Protein AF-A0A9W6Z3A8-F1 (afdb_monomer_lite)

pLDDT: mean 95.99, std 4.91, range [72.44, 98.75]

Organism: Ambrosiozyma monospora (NCBI:txid43982)

Structure (mmCIF, N/CA/C/O backbone):
data_AF-A0A9W6Z3A8-F1
#
_entry.id   AF-A0A9W6Z3A8-F1
#
loop_
_atom_site.group_PDB
_atom_site.id
_atom_site.type_symbol
_atom_site.label_atom_id
_atom_site.label_alt_id
_atom_site.label_comp_id
_atom_site.label_asym_id
_atom_site.label_entity_id
_atom_site.label_seq_id
_atom_site.pdbx_PDB_ins_code
_atom_site.Cartn_x
_atom_site.Cartn_y
_atom_site.Cartn_z
_atom_site.occupancy
_atom_site.B_iso_or_equiv
_atom_site.auth_seq_id
_atom_site.auth_comp_id
_atom_site.auth_asym_id
_atom_site.auth_atom_id
_atom_site.pdbx_PDB_model_num
ATOM 1 N N . MET A 1 1 ? 0.679 -4.788 8.611 1.00 92.44 1 MET A N 1
ATOM 2 C CA . MET A 1 1 ? 0.586 -3.984 7.375 1.00 92.44 1 MET A CA 1
ATOM 3 C C . MET A 1 1 ? 0.910 -4.888 6.196 1.00 92.44 1 MET A C 1
ATOM 5 O O . MET A 1 1 ? 1.731 -5.784 6.369 1.00 92.44 1 MET A O 1
ATOM 9 N N . THR A 1 2 ? 0.247 -4.715 5.056 1.00 98.12 2 THR A N 1
ATOM 10 C CA . THR A 1 2 ? 0.517 -5.485 3.828 1.00 98.12 2 THR A CA 1
ATOM 11 C C . THR A 1 2 ? 1.709 -4.915 3.046 1.00 98.12 2 THR A C 1
ATOM 13 O O . THR A 1 2 ? 2.093 -3.771 3.291 1.00 98.12 2 THR A O 1
ATOM 16 N N . PRO A 1 3 ? 2.266 -5.653 2.067 1.00 97.62 3 PRO A N 1
ATOM 17 C CA . PRO A 1 3 ? 3.072 -5.050 1.004 1.00 97.62 3 PRO A CA 1
ATOM 18 C C . PRO A 1 3 ? 2.295 -3.959 0.245 1.00 97.62 3 PRO A C 1
ATOM 20 O O . PRO A 1 3 ? 1.064 -3.921 0.312 1.00 97.62 3 PRO A O 1
ATOM 23 N N . GLY A 1 4 ? 3.016 -3.094 -0.474 1.00 96.88 4 GLY A N 1
ATOM 24 C CA . GLY A 1 4 ? 2.455 -2.160 -1.460 1.00 96.88 4 GLY A CA 1
ATOM 25 C C . GLY A 1 4 ? 2.560 -2.696 -2.894 1.00 96.88 4 GLY A C 1
ATOM 26 O O . GLY A 1 4 ? 2.793 -3.890 -3.105 1.00 96.88 4 GLY A O 1
ATOM 27 N N . LEU A 1 5 ? 2.414 -1.804 -3.876 1.00 97.50 5 LEU A N 1
ATOM 28 C CA . LEU A 1 5 ? 2.674 -2.122 -5.284 1.00 97.50 5 LEU A CA 1
ATOM 29 C C . LEU A 1 5 ? 4.170 -2.327 -5.553 1.00 97.50 5 LEU A C 1
ATOM 31 O O . LEU A 1 5 ? 5.028 -1.786 -4.858 1.00 97.50 5 LEU A O 1
ATOM 35 N N . HIS A 1 6 ? 4.457 -3.098 -6.595 1.00 97.06 6 HIS A N 1
ATOM 36 C CA . HIS A 1 6 ? 5.781 -3.332 -7.160 1.00 97.06 6 HIS A CA 1
ATOM 37 C C . HIS A 1 6 ? 5.800 -2.902 -8.627 1.00 97.06 6 HIS A C 1
ATOM 39 O O . HIS A 1 6 ? 4.897 -3.266 -9.385 1.00 97.06 6 HIS A O 1
ATOM 45 N N . ASN A 1 7 ? 6.855 -2.199 -9.041 1.00 96.81 7 ASN A N 1
ATOM 46 C CA . ASN A 1 7 ? 7.106 -1.876 -10.443 1.00 96.81 7 ASN A CA 1
ATOM 47 C C . ASN A 1 7 ? 8.393 -2.565 -10.920 1.00 96.81 7 ASN A C 1
ATOM 49 O O . ASN A 1 7 ? 9.503 -2.107 -10.645 1.00 96.81 7 ASN A O 1
ATOM 53 N N . GLN A 1 8 ? 8.236 -3.658 -11.673 1.00 94.25 8 GLN A N 1
ATOM 54 C CA . GLN A 1 8 ? 9.369 -4.452 -12.157 1.00 94.25 8 GLN A CA 1
ATOM 55 C C . GLN A 1 8 ? 10.266 -3.663 -13.118 1.00 94.25 8 GLN A C 1
ATOM 57 O O . GLN A 1 8 ? 11.480 -3.768 -13.032 1.00 94.25 8 GLN A O 1
ATOM 62 N N . GLU A 1 9 ? 9.692 -2.832 -13.992 1.00 94.00 9 GLU A N 1
ATOM 63 C CA . GLU A 1 9 ? 10.463 -2.039 -14.962 1.00 94.00 9 GLU A CA 1
ATOM 64 C C . GLU A 1 9 ? 11.430 -1.067 -14.263 1.00 94.00 9 GLU A C 1
ATOM 66 O O . GLU A 1 9 ? 12.583 -0.916 -14.669 1.00 94.00 9 GLU A O 1
ATOM 71 N N . MET A 1 10 ? 10.975 -0.411 -13.192 1.00 95.38 10 MET A N 1
ATOM 72 C CA . MET A 1 10 ? 11.810 0.465 -12.373 1.00 95.38 10 MET A CA 1
ATOM 73 C C . MET A 1 10 ? 12.857 -0.319 -11.589 1.00 95.38 10 MET A C 1
ATOM 75 O O . MET A 1 10 ? 14.007 0.127 -11.533 1.00 95.38 10 MET A O 1
ATOM 79 N N . TRP A 1 11 ? 12.482 -1.476 -11.035 1.00 94.88 11 TRP A N 1
ATOM 80 C CA . TRP A 1 11 ? 13.411 -2.323 -10.292 1.00 94.88 11 TRP A CA 1
ATOM 81 C C . TRP A 1 11 ? 14.541 -2.811 -11.191 1.00 94.88 11 TRP A C 1
ATOM 83 O O . TRP A 1 11 ? 15.703 -2.576 -10.887 1.00 94.88 11 TRP A O 1
ATOM 93 N N . ASP A 1 12 ? 14.207 -3.361 -12.356 1.00 93.19 12 ASP A N 1
ATOM 94 C CA . ASP A 1 12 ? 15.163 -3.864 -13.346 1.00 93.19 12 ASP A CA 1
ATOM 95 C C . ASP A 1 12 ? 16.141 -2.787 -13.813 1.00 93.19 12 ASP A C 1
ATOM 97 O O . ASP A 1 12 ? 17.319 -3.049 -14.055 1.00 93.19 12 ASP A O 1
ATOM 101 N N . LYS A 1 13 ? 15.654 -1.549 -13.943 1.00 94.00 13 LYS A N 1
ATOM 102 C CA . LYS A 1 13 ? 16.485 -0.404 -14.311 1.00 94.00 13 LYS A CA 1
ATOM 103 C C . LYS A 1 13 ? 17.437 0.008 -13.186 1.00 94.00 13 LYS A C 1
ATOM 105 O O . LYS A 1 13 ? 18.524 0.506 -13.479 1.00 94.00 13 LYS A O 1
ATOM 110 N N . THR A 1 14 ? 17.015 -0.139 -11.934 1.00 94.19 14 THR A N 1
ATOM 111 C CA . THR A 1 14 ? 17.772 0.320 -10.760 1.00 94.19 14 THR A CA 1
ATOM 112 C C . THR A 1 14 ? 18.748 -0.745 -10.257 1.00 94.19 14 THR A C 1
ATOM 114 O O . THR A 1 14 ? 19.864 -0.398 -9.877 1.00 94.19 14 THR A O 1
ATOM 117 N N . TYR A 1 15 ? 18.355 -2.018 -10.334 1.00 92.12 15 TYR A N 1
ATOM 118 C CA . TYR A 1 15 ? 19.074 -3.193 -9.833 1.00 92.12 15 TYR A CA 1
ATOM 119 C C . TYR A 1 15 ? 19.167 -4.290 -10.913 1.00 92.12 15 TYR A C 1
ATOM 121 O O . TYR A 1 15 ? 18.628 -5.389 -10.753 1.00 92.12 15 TYR A O 1
ATOM 129 N N . PRO A 1 16 ? 19.826 -4.020 -12.056 1.00 92.19 16 PRO A N 1
ATOM 130 C CA . PRO A 1 16 ? 19.920 -4.976 -13.162 1.00 92.19 16 PRO A CA 1
ATOM 131 C C . PRO A 1 16 ? 20.653 -6.280 -12.799 1.00 92.19 16 PRO A C 1
ATOM 133 O O . PRO A 1 16 ? 20.528 -7.273 -13.513 1.00 92.19 16 PRO A O 1
ATOM 136 N N . GLU A 1 17 ? 21.426 -6.309 -11.715 1.00 90.75 17 GLU A N 1
ATOM 137 C CA . GLU A 1 17 ? 22.076 -7.508 -11.186 1.00 90.75 17 GLU A CA 1
ATOM 138 C C . GLU A 1 17 ? 21.083 -8.563 -10.674 1.00 90.75 17 GLU A C 1
ATOM 140 O O . GLU A 1 17 ? 21.352 -9.760 -10.804 1.00 90.75 17 GLU A O 1
ATOM 145 N N . ASP A 1 18 ? 19.915 -8.148 -10.177 1.00 89.56 18 ASP A N 1
ATOM 146 C CA . ASP A 1 18 ? 18.892 -9.059 -9.649 1.00 89.56 18 ASP A CA 1
ATOM 147 C C . ASP A 1 18 ? 18.195 -9.850 -10.766 1.00 89.56 18 ASP A C 1
ATOM 149 O O . ASP A 1 18 ? 17.715 -10.967 -10.557 1.00 89.56 18 ASP A O 1
ATOM 153 N N . LEU A 1 19 ? 18.226 -9.334 -11.999 1.00 83.62 19 LEU A N 1
ATOM 154 C CA . LEU A 1 19 ? 17.776 -10.073 -13.180 1.00 83.62 19 LEU A CA 1
ATOM 155 C C . LEU A 1 19 ? 18.606 -11.338 -13.427 1.00 83.62 19 LEU A C 1
ATOM 157 O O . LEU A 1 19 ? 18.100 -12.298 -14.008 1.00 83.62 19 LEU A O 1
ATOM 161 N N . ILE A 1 20 ? 19.876 -11.341 -13.008 1.00 84.81 20 ILE A N 1
ATOM 162 C CA . ILE A 1 20 ? 20.799 -12.469 -13.189 1.00 84.81 20 ILE A CA 1
ATOM 163 C C . ILE A 1 20 ? 20.522 -13.552 -12.144 1.00 84.81 20 ILE A C 1
ATOM 165 O O . ILE A 1 20 ? 20.616 -14.742 -12.446 1.00 84.81 20 ILE A O 1
ATOM 169 N N . THR A 1 21 ? 20.195 -13.148 -10.915 1.00 83.62 21 THR A N 1
ATOM 170 C CA . THR A 1 21 ? 19.917 -14.069 -9.804 1.00 83.62 21 THR A CA 1
ATOM 171 C C . THR A 1 21 ? 18.506 -14.650 -9.874 1.00 83.62 21 THR A C 1
ATOM 173 O O . THR A 1 21 ? 18.272 -15.734 -9.339 1.00 83.62 21 THR A O 1
ATOM 176 N N . GLY A 1 22 ? 17.588 -13.970 -10.569 1.00 78.81 22 GLY A N 1
ATOM 177 C CA . GLY A 1 22 ? 16.191 -14.370 -10.686 1.00 78.81 22 GLY A CA 1
ATOM 178 C C . GLY A 1 22 ? 15.370 -14.069 -9.430 1.00 78.81 22 GLY A C 1
ATOM 179 O O . GLY A 1 22 ? 14.365 -14.739 -9.186 1.00 78.81 22 GLY A O 1
ATOM 180 N N . ASP A 1 23 ? 15.799 -13.097 -8.618 1.00 72.44 23 ASP A N 1
ATOM 181 C CA . ASP A 1 23 ? 15.036 -12.615 -7.460 1.00 72.44 23 ASP A CA 1
ATOM 182 C C . ASP A 1 23 ? 13.876 -11.720 -7.927 1.00 72.44 23 ASP A C 1
ATOM 184 O O . ASP A 1 23 ? 13.950 -10.490 -7.935 1.00 72.44 23 ASP A O 1
ATOM 188 N N . TYR A 1 24 ? 12.803 -12.359 -8.394 1.00 78.62 24 TYR A N 1
ATOM 189 C CA . TYR A 1 24 ? 11.636 -11.668 -8.932 1.00 78.62 24 TYR A CA 1
ATOM 190 C C . TYR A 1 24 ? 10.615 -11.345 -7.842 1.00 78.62 24 TYR A C 1
ATOM 192 O O . TYR A 1 24 ? 10.187 -12.208 -7.071 1.00 78.62 24 TYR A O 1
ATOM 200 N N . ARG A 1 25 ? 10.136 -10.101 -7.858 1.00 87.81 25 ARG A N 1
ATOM 201 C CA . ARG A 1 25 ? 8.990 -9.636 -7.068 1.00 87.81 25 ARG A CA 1
ATOM 202 C C . ARG A 1 25 ? 7.843 -9.321 -8.019 1.00 87.81 25 ARG A C 1
ATOM 204 O O . ARG A 1 25 ? 8.062 -8.999 -9.180 1.00 87.81 25 ARG A O 1
ATOM 211 N N . SER A 1 26 ? 6.601 -9.457 -7.572 1.00 94.00 26 SER A N 1
ATOM 212 C CA . SER A 1 26 ? 5.457 -9.194 -8.447 1.00 94.00 26 SER A CA 1
ATOM 213 C C . SER A 1 26 ? 4.222 -8.776 -7.671 1.00 94.00 26 SER A C 1
ATOM 215 O O . SER A 1 26 ? 4.003 -9.214 -6.542 1.00 94.00 26 SER A O 1
ATOM 217 N N . ASN A 1 27 ? 3.369 -7.982 -8.319 1.00 96.75 27 ASN A N 1
ATOM 218 C CA . ASN A 1 27 ? 2.055 -7.634 -7.783 1.00 96.75 27 ASN A CA 1
ATOM 219 C C . ASN A 1 27 ? 1.172 -8.874 -7.578 1.00 96.75 27 ASN A C 1
ATOM 221 O O . ASN A 1 27 ? 0.446 -8.947 -6.593 1.00 96.75 27 ASN A O 1
ATOM 225 N N . GLU A 1 28 ? 1.299 -9.902 -8.428 1.00 96.75 28 GLU A N 1
ATOM 226 C CA . GLU A 1 28 ? 0.600 -11.180 -8.232 1.00 96.75 28 GLU A CA 1
ATOM 227 C C . GLU A 1 28 ? 1.008 -11.859 -6.915 1.00 96.75 28 GLU A C 1
ATOM 229 O O . GLU A 1 28 ? 0.158 -12.369 -6.183 1.00 96.75 28 GLU A O 1
ATOM 234 N N . MET A 1 29 ? 2.306 -11.871 -6.592 1.00 96.31 29 MET A N 1
ATOM 235 C CA . MET A 1 29 ? 2.773 -12.421 -5.323 1.00 96.31 29 MET A CA 1
ATOM 236 C C . MET A 1 29 ? 2.366 -11.523 -4.153 1.00 96.31 29 MET A C 1
ATOM 238 O O . MET A 1 29 ? 1.862 -12.032 -3.154 1.00 96.31 29 MET A O 1
ATOM 242 N N . ASN A 1 30 ? 2.507 -10.200 -4.283 1.00 97.44 30 ASN A N 1
ATOM 243 C CA . ASN A 1 30 ? 2.101 -9.253 -3.244 1.00 97.44 30 ASN A CA 1
ATOM 244 C C . ASN A 1 30 ? 0.621 -9.423 -2.880 1.00 97.44 30 ASN A C 1
ATOM 246 O O . ASN A 1 30 ? 0.308 -9.487 -1.693 1.00 97.44 30 ASN A O 1
ATOM 250 N N . LEU A 1 31 ? -0.265 -9.601 -3.865 1.00 97.56 31 LEU A N 1
ATOM 251 C CA . LEU A 1 31 ? -1.688 -9.873 -3.639 1.00 97.56 31 LEU A CA 1
ATOM 252 C C . LEU A 1 31 ? -1.928 -11.155 -2.827 1.00 97.56 31 LEU A C 1
ATOM 254 O O . LEU A 1 31 ? -2.724 -11.143 -1.893 1.00 97.56 31 LEU A O 1
ATOM 258 N N . LYS A 1 32 ? -1.182 -12.238 -3.082 1.00 98.19 32 LYS A N 1
ATOM 259 C CA . LYS A 1 32 ? -1.288 -13.470 -2.271 1.00 98.19 32 LYS A CA 1
ATOM 260 C C . LYS A 1 32 ? -0.912 -13.220 -0.808 1.00 98.19 32 LYS A C 1
ATOM 262 O O . LYS A 1 32 ? -1.556 -13.752 0.095 1.00 98.19 32 LYS A O 1
ATOM 267 N N . TYR A 1 33 ? 0.113 -12.403 -0.561 1.00 98.25 33 TYR A N 1
ATOM 268 C CA . TYR A 1 33 ? 0.480 -11.999 0.799 1.00 98.25 33 TYR A CA 1
ATOM 269 C C . TYR A 1 33 ? -0.567 -11.070 1.425 1.00 98.25 33 TYR A C 1
ATOM 271 O O . TYR A 1 33 ? -0.864 -11.224 2.608 1.00 98.25 33 TYR A O 1
ATOM 279 N N . VAL A 1 34 ? -1.146 -10.144 0.654 1.00 98.50 34 VAL A N 1
ATOM 280 C CA . VAL A 1 34 ? -2.254 -9.278 1.094 1.00 98.50 34 VAL A CA 1
ATOM 281 C C . VAL A 1 34 ? -3.425 -10.130 1.579 1.00 98.50 34 VAL A C 1
ATOM 283 O O . VAL A 1 34 ? -3.852 -9.960 2.721 1.00 98.50 34 VAL A O 1
ATOM 286 N N . ASP A 1 35 ? -3.881 -11.093 0.775 1.00 98.38 35 ASP A N 1
ATOM 287 C CA . ASP A 1 35 ? -5.015 -11.962 1.109 1.00 98.38 35 ASP A CA 1
ATOM 288 C C . ASP A 1 35 ? -4.789 -12.719 2.423 1.00 98.38 35 ASP A C 1
ATOM 290 O O . ASP A 1 35 ? -5.658 -12.755 3.300 1.00 98.38 35 ASP A O 1
ATOM 294 N N . VAL A 1 36 ? -3.594 -13.297 2.589 1.00 98.50 36 VAL A N 1
ATOM 295 C CA . 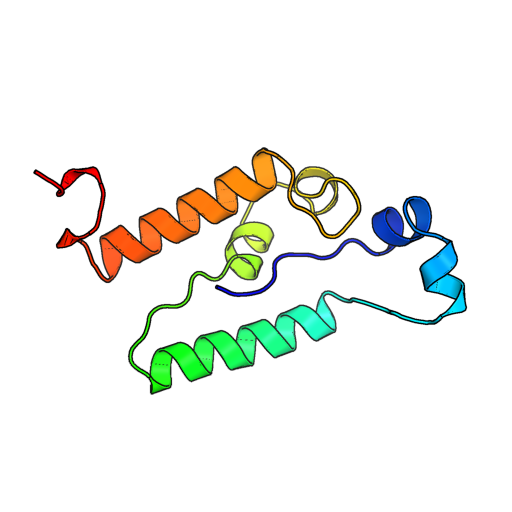VAL A 1 36 ? -3.230 -14.038 3.802 1.00 98.50 36 VAL A CA 1
ATOM 296 C C . VAL A 1 36 ? -3.153 -13.114 5.014 1.00 98.50 36 VAL A C 1
ATOM 298 O O . VAL A 1 36 ? -3.674 -13.466 6.070 1.00 98.50 36 VAL A O 1
ATOM 301 N N . LEU A 1 37 ? -2.537 -11.936 4.886 1.00 98.62 37 LEU A N 1
ATOM 302 C CA . LEU A 1 37 ? -2.395 -10.990 5.993 1.00 98.62 37 LEU A CA 1
ATOM 303 C C . LEU A 1 37 ? -3.748 -10.440 6.445 1.00 98.62 37 LEU A C 1
ATOM 305 O O . LEU A 1 37 ? -4.002 -10.398 7.646 1.00 98.62 37 LEU A O 1
ATOM 309 N N . VAL A 1 38 ? -4.622 -10.061 5.509 1.00 98.31 38 VAL A N 1
ATOM 310 C CA . VAL A 1 38 ? -5.972 -9.564 5.819 1.00 98.31 38 VAL A CA 1
ATOM 311 C C . VA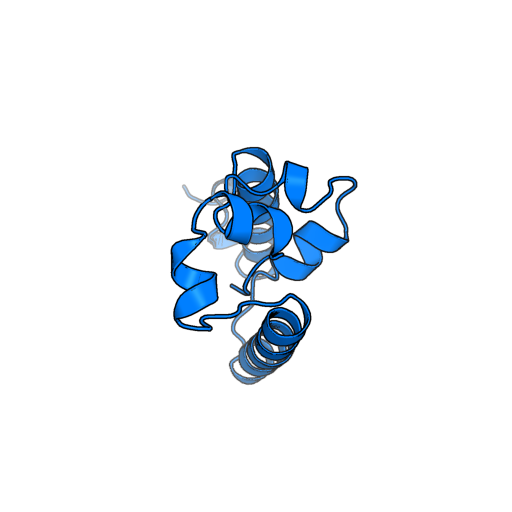L A 1 38 ? -6.791 -10.647 6.518 1.00 98.31 38 VAL A C 1
ATOM 313 O O . VAL A 1 38 ? -7.395 -10.384 7.559 1.00 98.31 38 VAL A O 1
ATOM 316 N N . LYS A 1 39 ? -6.764 -11.880 5.997 1.00 98.56 39 LYS A N 1
ATOM 317 C CA . LYS A 1 39 ? -7.449 -13.016 6.620 1.00 98.56 39 LYS A CA 1
ATOM 318 C C . LYS A 1 39 ? -6.920 -13.293 8.030 1.00 98.56 39 LYS A C 1
ATOM 320 O O . LYS A 1 39 ? -7.712 -13.417 8.959 1.00 98.56 39 LYS A O 1
ATOM 325 N N . LEU A 1 40 ? -5.600 -13.360 8.194 1.00 98.56 40 LEU A N 1
ATOM 326 C CA . LEU A 1 40 ? -4.969 -13.633 9.485 1.00 98.56 40 LEU A CA 1
ATOM 327 C C . LEU A 1 40 ? -5.266 -12.532 10.511 1.00 98.56 40 LEU A C 1
ATOM 329 O O . LEU A 1 40 ? -5.538 -12.835 11.669 1.00 98.56 40 LEU A O 1
ATOM 333 N N . GLY A 1 41 ? -5.248 -11.263 10.097 1.00 98.38 41 GLY A N 1
ATOM 334 C CA . GLY A 1 41 ? -5.615 -10.142 10.963 1.00 98.38 41 GLY A CA 1
ATOM 335 C C . GLY A 1 41 ? -7.032 -10.282 11.513 1.00 98.38 41 GLY A C 1
ATOM 336 O O . GLY A 1 41 ? -7.245 -10.159 12.719 1.00 98.38 41 GLY A O 1
ATOM 337 N N . ALA A 1 42 ? -7.985 -10.647 10.652 1.00 97.94 42 ALA A N 1
ATOM 338 C CA . ALA A 1 42 ? -9.355 -10.918 11.072 1.00 97.94 42 ALA A CA 1
ATOM 339 C C . ALA A 1 42 ? -9.442 -12.099 12.059 1.00 97.94 42 ALA A C 1
ATOM 341 O O . ALA A 1 42 ? -10.112 -11.985 13.083 1.00 97.94 42 ALA A O 1
ATOM 342 N N . GLU A 1 43 ? -8.735 -13.206 11.800 1.00 98.56 43 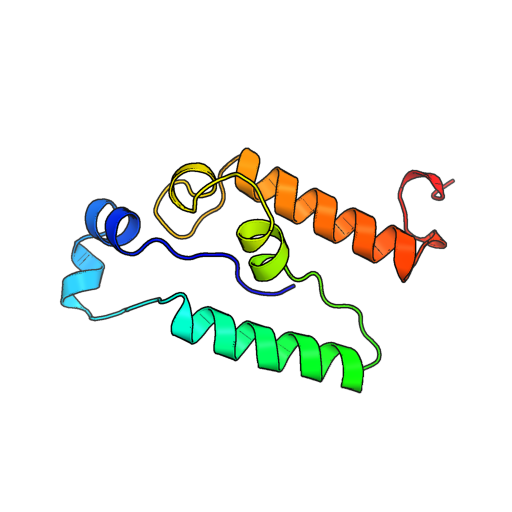GLU A N 1
ATOM 343 C CA . GLU A 1 43 ? -8.694 -14.375 12.699 1.00 98.56 43 GLU A CA 1
ATOM 344 C C . GLU A 1 43 ? -8.120 -14.036 14.083 1.00 98.56 43 GLU A C 1
ATOM 346 O O . GLU A 1 43 ? -8.596 -14.547 15.097 1.00 98.56 43 GLU A O 1
ATOM 351 N N . LEU A 1 44 ? -7.120 -13.154 14.137 1.00 98.38 44 LEU A N 1
ATOM 352 C CA . LEU A 1 44 ? -6.460 -12.739 15.375 1.00 98.38 44 LEU A CA 1
ATOM 353 C C . LEU A 1 44 ? -7.124 -11.536 16.055 1.00 98.38 44 LEU A C 1
ATOM 355 O O . LEU A 1 44 ? -6.675 -11.133 17.125 1.00 98.38 44 LEU A O 1
ATOM 359 N N . SER A 1 45 ? -8.181 -10.965 15.467 1.00 97.62 45 SER A N 1
ATOM 360 C CA . SER A 1 45 ? -8.779 -9.696 15.916 1.00 97.62 45 SER A CA 1
ATOM 361 C C . SER A 1 45 ? -7.755 -8.551 16.003 1.00 97.62 45 SER A C 1
ATOM 363 O O . SER A 1 45 ? -7.792 -7.736 16.923 1.00 97.62 45 SER A O 1
ATOM 365 N N . VAL A 1 46 ? -6.822 -8.505 15.047 1.00 98.25 46 VAL A N 1
ATOM 366 C CA . VAL A 1 46 ? -5.818 -7.444 14.906 1.00 98.25 46 VAL A CA 1
ATOM 367 C C . VAL A 1 46 ? -6.016 -6.769 13.547 1.00 98.25 46 VAL A C 1
ATOM 369 O O . VAL A 1 46 ? -5.916 -7.440 12.515 1.00 98.25 46 VAL A O 1
ATOM 372 N N . PRO A 1 47 ? -6.284 -5.455 13.499 1.00 98.25 47 PRO A N 1
ATOM 373 C CA . PRO A 1 47 ? -6.520 -4.759 12.251 1.00 98.25 47 PRO A CA 1
ATOM 374 C C . PRO A 1 47 ? -5.240 -4.682 11.421 1.00 98.25 47 PRO A C 1
ATOM 376 O O . PRO A 1 47 ? -4.120 -4.565 11.929 1.00 98.25 47 PRO A O 1
ATOM 379 N N . VAL A 1 48 ? -5.413 -4.746 10.105 1.00 98.62 48 VAL A N 1
ATOM 380 C CA . VAL A 1 48 ? -4.315 -4.750 9.141 1.00 98.62 48 VAL A CA 1
ATOM 381 C C . VAL A 1 48 ? -4.433 -3.528 8.255 1.00 98.62 48 VAL A C 1
ATOM 383 O O . VAL A 1 48 ? -5.398 -3.381 7.514 1.00 98.62 48 VAL A O 1
ATOM 386 N N . VAL A 1 49 ? -3.397 -2.693 8.277 1.00 98.69 49 VAL A N 1
ATOM 387 C CA . VAL A 1 49 ? -3.246 -1.611 7.301 1.00 98.69 49 VAL A CA 1
ATOM 388 C C . VAL A 1 49 ? -2.942 -2.219 5.932 1.00 98.69 49 VAL A C 1
ATOM 390 O O . VAL A 1 49 ? -1.876 -2.822 5.749 1.00 98.69 49 VAL A O 1
ATOM 393 N N . ASN A 1 50 ? -3.885 -2.094 4.999 1.00 98.44 50 ASN A N 1
ATOM 394 C CA . ASN A 1 50 ? -3.776 -2.616 3.639 1.00 98.44 50 ASN A CA 1
ATOM 395 C C . ASN A 1 50 ? -3.237 -1.536 2.691 1.00 98.44 50 ASN A C 1
ATOM 397 O O . ASN A 1 50 ? -3.990 -0.779 2.086 1.00 98.44 50 ASN A O 1
ATOM 401 N N . VAL A 1 51 ? -1.910 -1.452 2.593 1.00 98.50 51 VAL A N 1
ATOM 402 C CA . VAL A 1 51 ? -1.218 -0.453 1.764 1.00 98.50 51 VAL A CA 1
ATOM 403 C C . VAL A 1 51 ? -1.396 -0.740 0.277 1.00 98.50 51 VAL A C 1
ATOM 405 O O . VAL A 1 51 ? -1.477 0.194 -0.513 1.00 98.50 51 VAL A O 1
ATOM 408 N N . TYR A 1 52 ? -1.500 -2.016 -0.104 1.00 98.44 52 TYR A N 1
ATOM 409 C CA . TYR A 1 52 ? -1.742 -2.402 -1.493 1.00 98.44 52 TYR A CA 1
ATOM 410 C C . TYR A 1 52 ? -3.061 -1.801 -1.989 1.00 98.44 52 TYR A C 1
ATOM 412 O O . TYR A 1 52 ? -3.096 -1.120 -3.008 1.00 98.44 52 TYR A O 1
ATOM 420 N N . ASP A 1 53 ? -4.132 -1.996 -1.218 1.00 98.25 53 ASP A N 1
ATOM 421 C CA . ASP A 1 53 ? -5.455 -1.443 -1.515 1.00 98.25 53 ASP A CA 1
ATOM 422 C C . ASP A 1 53 ? -5.466 0.095 -1.477 1.00 98.25 53 ASP A C 1
ATOM 424 O O . ASP A 1 53 ? -6.105 0.723 -2.318 1.00 98.25 53 ASP A O 1
ATOM 428 N N . ALA A 1 54 ? -4.712 0.715 -0.560 1.00 98.31 54 ALA A N 1
ATOM 429 C CA . ALA A 1 54 ? -4.557 2.170 -0.519 1.00 98.31 54 ALA A CA 1
ATOM 430 C C . ALA A 1 54 ? -3.890 2.733 -1.788 1.00 98.31 54 ALA A C 1
ATOM 432 O O . ALA A 1 54 ? -4.273 3.803 -2.256 1.00 98.31 54 ALA A O 1
ATOM 433 N N . PHE A 1 55 ? -2.911 2.022 -2.355 1.00 98.38 55 PHE A N 1
ATOM 434 C CA . PHE A 1 55 ? -2.251 2.428 -3.597 1.00 98.38 55 PHE A CA 1
ATOM 435 C C . PHE A 1 55 ? -3.168 2.211 -4.807 1.00 98.38 55 PHE A C 1
ATOM 437 O O . PHE A 1 55 ? -3.347 3.139 -5.591 1.00 98.38 55 PHE A O 1
ATOM 444 N N . GLU A 1 56 ? -3.810 1.042 -4.920 1.00 97.75 56 GLU A N 1
ATOM 445 C CA . GLU A 1 56 ? -4.738 0.712 -6.020 1.00 97.75 56 GLU A CA 1
ATOM 446 C C . GLU A 1 56 ? -5.942 1.658 -6.106 1.00 97.75 56 GLU A C 1
ATOM 448 O O . GLU A 1 56 ? -6.455 1.918 -7.191 1.00 97.75 56 GLU A O 1
ATOM 453 N N . LYS A 1 57 ? -6.419 2.165 -4.964 1.00 97.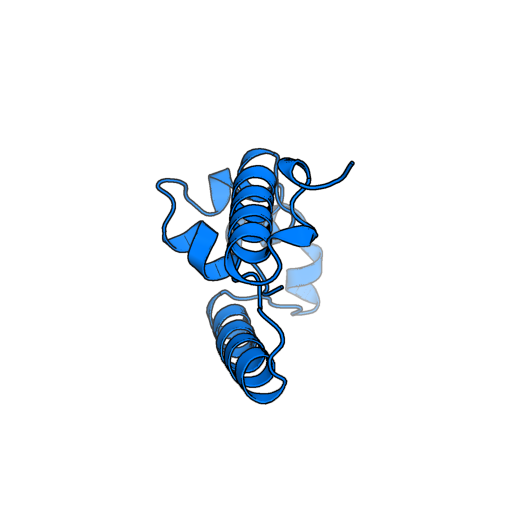88 57 LYS A N 1
ATOM 454 C CA . LYS A 1 57 ? -7.543 3.111 -4.903 1.00 97.88 57 LYS A CA 1
ATOM 455 C C . LYS A 1 57 ? -7.136 4.565 -5.122 1.00 97.88 57 LYS A C 1
ATOM 457 O O . LYS A 1 57 ? -8.016 5.424 -5.173 1.00 97.88 57 LYS A O 1
ATOM 462 N N . SER A 1 58 ? -5.840 4.856 -5.185 1.00 97.62 58 SER A N 1
ATOM 463 C CA . SER A 1 58 ? -5.356 6.209 -5.435 1.00 97.62 58 SER A CA 1
ATOM 464 C C . SER A 1 58 ? -5.405 6.550 -6.926 1.00 97.62 58 SER A C 1
ATOM 466 O O . SER A 1 58 ? -5.403 5.666 -7.777 1.00 97.62 58 SER A O 1
ATOM 468 N N . ASP A 1 59 ? -5.390 7.842 -7.250 1.00 97.81 59 ASP A N 1
ATOM 469 C CA . ASP A 1 59 ? -5.271 8.309 -8.639 1.00 97.81 59 ASP A CA 1
ATOM 470 C C . ASP A 1 59 ? -3.819 8.259 -9.168 1.00 97.81 59 ASP A C 1
ATOM 472 O O . ASP A 1 59 ? -3.554 8.706 -10.284 1.00 97.81 59 ASP A O 1
ATOM 476 N N . LEU A 1 60 ? -2.867 7.762 -8.366 1.00 97.25 60 LEU A N 1
ATOM 477 C CA . LEU A 1 60 ? -1.439 7.721 -8.683 1.00 97.25 60 LEU A CA 1
ATOM 478 C C . LEU A 1 60 ? -1.020 6.321 -9.138 1.00 97.25 60 LEU A C 1
ATOM 480 O O . LEU A 1 60 ? -1.412 5.313 -8.551 1.00 97.25 60 LEU A O 1
ATOM 484 N N . GLY A 1 61 ? -0.164 6.261 -10.157 1.00 96.06 61 GLY A N 1
ATOM 485 C CA . GLY A 1 61 ? 0.453 5.013 -10.597 1.00 96.06 61 GLY A CA 1
ATOM 486 C C . GLY A 1 61 ? 1.615 4.573 -9.701 1.00 96.06 61 GLY A C 1
ATOM 487 O O . GLY A 1 61 ? 2.219 5.364 -8.978 1.00 96.06 61 GLY A O 1
ATOM 488 N N . ASP A 1 62 ? 2.012 3.307 -9.816 1.00 96.81 62 ASP A N 1
ATOM 489 C CA . ASP A 1 62 ? 3.174 2.745 -9.114 1.00 96.81 62 ASP A CA 1
ATOM 490 C C . ASP A 1 62 ? 4.470 3.563 -9.319 1.00 96.81 62 ASP A C 1
ATOM 492 O O . ASP A 1 62 ? 5.203 3.820 -8.364 1.00 96.81 62 ASP A O 1
ATOM 496 N N . LYS A 1 63 ? 4.719 4.079 -10.527 1.00 97.56 63 LYS A N 1
ATOM 497 C CA . LYS A 1 63 ? 5.869 4.951 -10.833 1.00 97.56 63 LYS A CA 1
ATOM 498 C C . LYS A 1 63 ? 5.855 6.284 -10.078 1.00 97.56 63 LYS A C 1
ATOM 500 O O . LYS A 1 63 ? 6.905 6.893 -9.895 1.00 97.56 63 LYS A O 1
ATOM 505 N N . GLU A 1 64 ? 4.683 6.750 -9.658 1.00 98.44 64 GLU A N 1
ATOM 506 C CA . GLU A 1 64 ? 4.507 7.993 -8.898 1.00 98.44 64 GLU A CA 1
ATOM 507 C C . GLU A 1 64 ? 4.565 7.765 -7.388 1.00 98.44 64 GLU A C 1
ATOM 509 O O . GLU A 1 64 ? 4.713 8.723 -6.631 1.00 98.44 64 GLU A O 1
ATOM 514 N N . LEU A 1 65 ? 4.485 6.510 -6.942 1.00 98.69 65 LEU A N 1
ATOM 515 C CA . LEU A 1 65 ? 4.474 6.125 -5.530 1.00 98.69 65 LEU A CA 1
ATOM 516 C C . LEU A 1 65 ? 5.810 5.536 -5.061 1.00 98.69 65 LEU A C 1
ATOM 518 O O . LEU A 1 65 ? 6.085 5.517 -3.859 1.00 98.69 65 LEU A O 1
ATOM 522 N N . LEU A 1 66 ? 6.653 5.083 -5.991 1.00 98.44 66 LEU A N 1
ATOM 523 C CA . LEU A 1 66 ? 7.879 4.335 -5.711 1.00 98.44 66 LEU A CA 1
ATOM 524 C C . LEU A 1 66 ? 9.132 5.104 -6.163 1.00 98.44 66 LEU A C 1
ATOM 526 O O . LEU A 1 66 ? 9.093 5.878 -7.118 1.00 98.44 66 LEU A O 1
ATOM 530 N N . THR A 1 67 ? 10.262 4.907 -5.481 1.00 97.94 67 THR A N 1
ATOM 531 C CA . THR A 1 67 ? 11.556 5.501 -5.864 1.00 97.94 67 THR A CA 1
ATOM 532 C C . THR A 1 67 ? 12.323 4.637 -6.857 1.00 97.94 67 THR A C 1
ATOM 534 O O . THR A 1 67 ? 12.959 5.164 -7.764 1.00 97.94 67 THR A O 1
ATOM 537 N N . ASP A 1 68 ? 12.262 3.319 -6.687 1.00 96.69 68 ASP A N 1
ATOM 538 C CA . ASP A 1 68 ? 13.075 2.338 -7.416 1.00 96.69 68 ASP A CA 1
ATOM 539 C C . ASP A 1 68 ? 12.281 1.106 -7.866 1.00 96.69 68 ASP A C 1
ATOM 541 O O . ASP A 1 68 ? 12.854 0.154 -8.379 1.00 96.69 68 ASP A O 1
ATOM 545 N N . GLY A 1 69 ? 10.960 1.121 -7.687 1.00 96.25 69 GLY A N 1
ATOM 546 C CA . GLY A 1 69 ? 10.084 -0.011 -7.977 1.00 96.25 69 GLY A CA 1
ATOM 547 C C . GLY A 1 69 ? 9.668 -0.832 -6.758 1.00 96.25 69 GLY A C 1
ATOM 548 O O . GLY A 1 69 ? 8.768 -1.653 -6.904 1.00 96.25 69 GLY A O 1
ATOM 549 N N . ILE A 1 70 ? 10.227 -0.576 -5.565 1.00 96.19 70 ILE A N 1
ATOM 550 C CA . ILE A 1 70 ? 9.786 -1.193 -4.297 1.00 96.19 70 ILE A CA 1
ATOM 551 C C . ILE A 1 70 ? 9.644 -0.163 -3.176 1.00 96.19 70 ILE A C 1
ATOM 553 O O . ILE A 1 70 ? 8.642 -0.155 -2.460 1.00 96.19 70 ILE A O 1
ATOM 557 N N . HIS A 1 71 ? 10.653 0.683 -2.976 1.00 97.62 71 HIS A N 1
ATOM 558 C CA . HIS A 1 71 ? 10.665 1.615 -1.857 1.00 97.62 71 HIS A CA 1
ATOM 559 C C . HIS A 1 71 ? 9.732 2.791 -2.128 1.00 97.62 71 HIS A C 1
ATOM 561 O O . HIS A 1 71 ? 9.700 3.340 -3.228 1.00 97.62 71 HIS A O 1
ATOM 567 N N . PHE A 1 72 ? 8.966 3.189 -1.113 1.00 98.50 72 PHE A N 1
ATOM 568 C CA . PHE A 1 72 ? 7.998 4.271 -1.251 1.00 98.50 72 PHE A CA 1
ATOM 569 C C . PHE A 1 72 ? 8.707 5.621 -1.302 1.00 98.50 72 PHE A C 1
ATOM 571 O O . PHE A 1 72 ? 9.643 5.887 -0.543 1.00 98.50 72 PHE A O 1
ATOM 578 N N . ASN A 1 73 ? 8.225 6.504 -2.168 1.00 98.50 73 ASN A N 1
ATOM 579 C CA . ASN A 1 73 ? 8.586 7.914 -2.124 1.00 98.50 73 ASN A CA 1
ATOM 580 C C . ASN A 1 73 ? 7.664 8.673 -1.146 1.00 98.50 73 ASN A C 1
ATOM 582 O O . ASN A 1 73 ? 6.877 8.075 -0.411 1.00 98.50 73 ASN A O 1
ATOM 586 N N . GLY A 1 74 ? 7.742 10.007 -1.128 1.00 98.56 74 GLY A N 1
ATOM 587 C CA . GLY A 1 74 ? 6.904 10.827 -0.246 1.00 98.56 74 GLY A CA 1
ATOM 588 C C . GLY A 1 74 ? 5.393 10.643 -0.455 1.00 98.56 74 GLY A C 1
ATOM 589 O O . GLY A 1 74 ? 4.654 10.615 0.526 1.00 98.56 74 GLY A O 1
ATOM 590 N N . ALA A 1 75 ? 4.934 10.475 -1.699 1.00 98.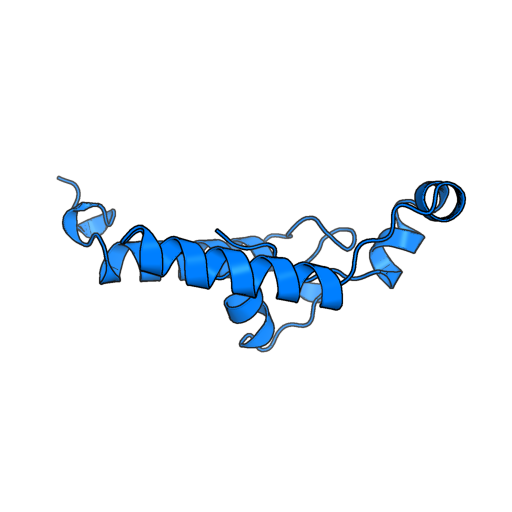62 75 ALA A N 1
ATOM 591 C CA . ALA A 1 75 ? 3.525 10.226 -2.004 1.00 98.62 75 ALA A CA 1
ATOM 592 C C . ALA A 1 75 ? 3.093 8.822 -1.550 1.00 98.62 75 ALA A C 1
ATOM 594 O O . ALA A 1 75 ? 2.066 8.685 -0.886 1.00 98.62 75 ALA A O 1
ATOM 595 N N . GLY A 1 76 ? 3.924 7.803 -1.801 1.00 98.69 76 GLY A N 1
ATOM 596 C CA . GLY A 1 76 ? 3.693 6.444 -1.300 1.00 98.69 76 GLY A CA 1
ATOM 597 C C . GLY A 1 76 ? 3.618 6.385 0.230 1.00 98.69 76 GLY A C 1
ATOM 598 O O . GLY A 1 76 ? 2.685 5.810 0.791 1.00 98.69 76 GLY A O 1
ATOM 599 N N . TYR A 1 77 ? 4.541 7.053 0.928 1.00 98.69 77 TYR A N 1
ATOM 600 C CA . TYR A 1 77 ? 4.495 7.142 2.389 1.00 98.69 77 TYR A CA 1
ATOM 601 C C . TYR A 1 77 ? 3.288 7.924 2.902 1.00 98.69 77 TYR A C 1
ATOM 603 O O . TYR A 1 77 ? 2.758 7.563 3.950 1.00 98.69 77 TYR A O 1
ATOM 611 N N . LYS A 1 78 ? 2.826 8.957 2.188 1.00 98.75 78 LYS A N 1
ATOM 612 C CA . LYS A 1 78 ? 1.618 9.696 2.573 1.00 98.75 78 LYS A 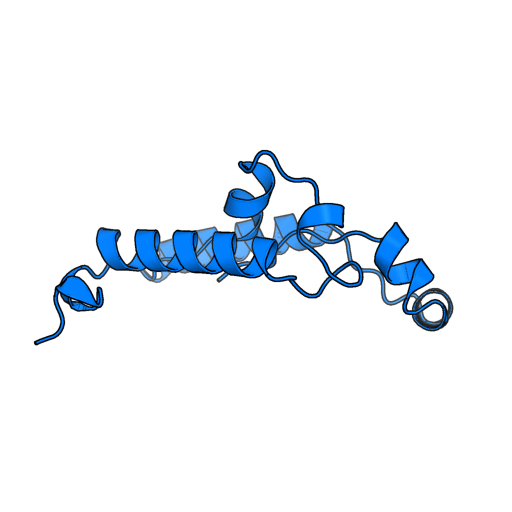CA 1
ATOM 613 C C . LYS A 1 78 ? 0.382 8.797 2.543 1.00 98.75 78 LYS A C 1
ATOM 615 O O . LYS A 1 78 ? -0.340 8.773 3.532 1.00 98.75 78 LYS A O 1
ATOM 620 N N . LEU A 1 79 ? 0.185 8.015 1.479 1.00 98.69 79 LEU A N 1
ATOM 621 C CA . LEU A 1 79 ? -0.934 7.066 1.395 1.00 98.69 79 LEU A CA 1
ATOM 622 C C . LEU A 1 79 ? -0.850 5.976 2.472 1.00 98.69 79 LEU A C 1
ATOM 624 O O . LEU A 1 79 ? -1.851 5.656 3.109 1.00 98.69 79 LEU A O 1
ATOM 628 N N . ALA A 1 80 ? 0.345 5.428 2.715 1.00 98.69 80 ALA A N 1
ATOM 629 C CA . ALA A 1 80 ? 0.542 4.432 3.767 1.00 98.69 80 ALA A CA 1
ATOM 630 C C . ALA A 1 80 ? 0.291 5.010 5.173 1.00 98.69 80 ALA A C 1
ATOM 632 O O . ALA A 1 80 ? -0.273 4.325 6.028 1.00 98.69 80 ALA A O 1
ATOM 633 N N . PHE A 1 81 ? 0.697 6.262 5.410 1.00 98.69 81 PHE A N 1
ATOM 634 C CA . PHE A 1 81 ? 0.443 6.982 6.655 1.00 98.69 81 PHE A CA 1
ATOM 635 C C . PHE A 1 81 ? -1.050 7.238 6.856 1.00 98.69 81 PHE A C 1
ATOM 637 O O . PHE A 1 81 ? -1.564 6.916 7.921 1.00 98.69 81 PHE A O 1
ATOM 644 N N . ASP A 1 82 ? -1.751 7.745 5.843 1.00 98.62 82 ASP A N 1
ATOM 645 C CA . ASP A 1 82 ? -3.192 8.003 5.930 1.00 98.62 82 ASP A CA 1
ATOM 646 C C . ASP A 1 82 ? -3.958 6.712 6.231 1.00 98.62 82 ASP A C 1
ATOM 648 O O . ASP A 1 82 ? -4.710 6.654 7.198 1.00 98.62 82 ASP A O 1
ATOM 652 N N . ALA A 1 83 ? -3.661 5.626 5.509 1.00 98.62 83 ALA A N 1
ATOM 653 C CA . ALA A 1 83 ? -4.282 4.326 5.756 1.00 98.62 83 ALA A CA 1
ATOM 654 C C . ALA A 1 83 ? -4.005 3.790 7.175 1.00 98.62 83 ALA A C 1
ATOM 656 O O . ALA A 1 83 ? -4.863 3.138 7.778 1.00 98.62 83 ALA A O 1
ATOM 657 N N . LEU A 1 84 ? -2.811 4.043 7.725 1.00 98.69 84 LEU A N 1
ATOM 658 C CA . LEU A 1 84 ? -2.482 3.697 9.109 1.00 98.69 84 LEU A CA 1
ATOM 659 C C . LEU A 1 84 ? -3.309 4.524 10.097 1.00 98.69 84 LEU A C 1
ATOM 661 O O . LEU A 1 84 ? -3.876 3.954 11.027 1.00 98.69 84 LEU A O 1
ATOM 665 N N . MET A 1 85 ? -3.378 5.839 9.896 1.00 98.56 85 MET A N 1
ATOM 666 C CA . MET A 1 85 ? -4.125 6.746 10.764 1.00 98.56 85 MET A CA 1
ATOM 667 C C . MET A 1 85 ? -5.619 6.424 10.758 1.00 98.56 85 MET A C 1
ATOM 669 O O . MET A 1 85 ? -6.191 6.279 11.834 1.00 98.56 85 MET A O 1
ATOM 673 N N . ASP A 1 86 ? -6.205 6.181 9.584 1.00 98.38 86 ASP A N 1
ATOM 674 C CA . ASP A 1 86 ? -7.603 5.762 9.431 1.00 98.38 86 ASP A CA 1
ATOM 675 C C . ASP A 1 86 ? -7.874 4.432 10.153 1.00 98.38 86 ASP A C 1
ATOM 677 O O . ASP A 1 86 ? -8.905 4.247 10.803 1.00 98.38 86 ASP A O 1
ATOM 681 N N . THR A 1 87 ? -6.925 3.490 10.076 1.00 98.44 87 THR A N 1
ATOM 682 C CA . THR A 1 87 ? -7.027 2.206 10.785 1.00 98.44 87 THR A CA 1
ATOM 683 C C . THR A 1 87 ? -6.991 2.407 12.300 1.00 98.44 87 THR A C 1
ATOM 685 O O . THR A 1 87 ? -7.789 1.799 13.012 1.00 98.44 87 THR A O 1
ATOM 688 N N . ILE A 1 88 ? -6.088 3.257 12.804 1.00 98.50 88 ILE A N 1
ATOM 689 C CA . ILE A 1 88 ? -5.998 3.581 14.234 1.00 98.50 88 ILE A CA 1
ATOM 690 C C . ILE A 1 88 ? -7.272 4.290 14.693 1.00 98.50 88 ILE A C 1
ATOM 692 O O . ILE A 1 88 ? -7.852 3.878 15.687 1.00 98.50 88 ILE A O 1
ATOM 696 N N . GLU A 1 89 ? -7.741 5.310 13.974 1.00 98.31 89 GLU A N 1
ATOM 697 C CA . GLU A 1 89 ? -8.958 6.047 14.329 1.00 98.31 89 GLU A CA 1
ATOM 698 C C . GLU A 1 89 ? -10.171 5.116 14.439 1.00 98.31 89 GLU A C 1
ATOM 700 O O . GLU A 1 89 ? -10.958 5.224 15.380 1.00 98.31 89 GLU A O 1
ATOM 705 N N . LYS A 1 90 ? -10.306 4.174 13.502 1.00 98.12 90 LYS A N 1
ATOM 706 C CA . LYS A 1 90 ? -11.437 3.249 13.457 1.00 98.12 90 LYS A CA 1
ATOM 707 C C . LYS A 1 90 ? -11.371 2.153 14.524 1.00 98.12 90 LYS A C 1
ATOM 709 O O . LYS A 1 90 ? -12.400 1.819 15.106 1.00 98.12 90 LYS A O 1
ATOM 714 N N . GLU A 1 91 ? -10.204 1.547 14.721 1.00 98.19 91 GLU A N 1
ATOM 715 C CA . GLU A 1 91 ? -10.072 0.291 15.477 1.00 98.19 91 GLU A CA 1
ATOM 716 C C . GLU A 1 91 ? -9.477 0.502 16.881 1.00 98.19 91 GLU A C 1
ATOM 718 O O . GLU A 1 91 ? -9.768 -0.274 17.789 1.00 98.19 91 GLU A O 1
ATOM 723 N N . TYR A 1 92 ? -8.686 1.566 17.070 1.00 97.75 92 TYR A N 1
ATOM 724 C CA . TYR A 1 92 ? -8.023 1.946 18.326 1.00 97.75 92 TYR A CA 1
ATOM 725 C C . TYR A 1 92 ? -8.086 3.470 18.560 1.00 97.75 92 TYR A C 1
ATOM 727 O O . TYR A 1 92 ? -7.041 4.129 18.658 1.00 97.75 92 TYR A O 1
ATOM 735 N N . PRO A 1 93 ? -9.289 4.076 18.609 1.00 98.06 93 PRO A N 1
ATOM 736 C CA . PRO A 1 93 ? -9.447 5.530 18.642 1.00 98.06 93 PRO A CA 1
ATOM 737 C C . PRO A 1 93 ? -8.692 6.197 19.798 1.00 98.06 93 PRO A C 1
ATOM 739 O O . PRO A 1 93 ? -8.183 7.304 19.639 1.00 98.06 93 PRO A O 1
ATOM 742 N N . GLU A 1 94 ? -8.563 5.541 20.949 1.00 97.94 94 GLU A N 1
ATOM 743 C CA . GLU A 1 94 ? -7.820 6.034 22.113 1.00 97.94 94 GLU A CA 1
ATOM 744 C C . GLU A 1 94 ? -6.312 6.197 21.868 1.00 97.94 94 GLU A C 1
ATOM 746 O O . GLU A 1 94 ? -5.653 6.942 22.590 1.00 97.94 94 GLU A O 1
ATOM 751 N N . LEU A 1 95 ? -5.770 5.520 20.852 1.00 97.94 95 LEU A N 1
ATOM 752 C CA . LEU A 1 95 ? -4.373 5.631 20.433 1.00 97.94 95 LEU A CA 1
ATOM 753 C C . LEU A 1 95 ? -4.175 6.640 19.297 1.00 97.94 95 LEU A C 1
ATOM 755 O O . LEU A 1 95 ? -3.034 6.926 18.926 1.00 97.94 95 LEU A O 1
ATOM 759 N N . HIS A 1 96 ? -5.256 7.194 18.739 1.00 98.00 96 HIS A N 1
ATOM 760 C CA . HIS A 1 96 ? -5.144 8.230 17.723 1.00 98.00 96 HIS A CA 1
ATOM 761 C C . HIS A 1 96 ? -4.483 9.481 18.333 1.00 98.00 96 HIS A C 1
ATOM 763 O O . HIS A 1 96 ? -4.901 9.909 19.410 1.00 98.00 96 HIS A O 1
ATOM 769 N N . PRO A 1 97 ? -3.502 10.128 17.671 1.00 97.62 97 PRO A N 1
ATOM 770 C CA . PRO A 1 97 ? -2.746 11.242 18.249 1.00 97.62 97 PRO A CA 1
ATOM 771 C C . PRO A 1 97 ? -3.592 12.400 18.786 1.00 97.62 97 PRO A C 1
ATOM 773 O O . PRO A 1 97 ? -3.186 13.051 19.739 1.00 97.62 97 PRO A O 1
ATOM 776 N N . VAL A 1 98 ? -4.776 12.643 18.212 1.00 96.88 98 VAL A N 1
ATOM 777 C CA . VAL A 1 98 ? -5.701 13.695 18.687 1.00 96.88 98 VAL A CA 1
ATOM 778 C C . VAL A 1 98 ? -6.350 13.377 20.039 1.00 96.88 98 VAL A C 1
ATOM 780 O O . VAL A 1 98 ? -6.876 14.279 20.681 1.00 96.88 98 VAL A O 1
ATOM 783 N N . ASN A 1 99 ? -6.321 12.108 20.450 1.00 97.44 99 ASN A N 1
ATOM 784 C CA . ASN A 1 99 ? -6.906 11.595 21.686 1.00 97.44 99 ASN A CA 1
ATOM 785 C C . ASN A 1 99 ? -5.837 11.282 22.752 1.00 97.44 99 ASN A C 1
ATOM 787 O O . ASN A 1 99 ? -6.181 10.865 23.859 1.00 97.44 99 ASN A O 1
ATOM 791 N N . LEU A 1 100 ? -4.551 11.495 22.440 1.00 94.44 100 LEU A N 1
ATOM 792 C CA . LEU A 1 100 ? -3.454 11.401 23.401 1.00 94.44 100 LEU A CA 1
ATOM 793 C C . LEU A 1 100 ? -3.365 12.716 24.192 1.00 94.44 100 LEU A C 1
ATOM 795 O O . LEU A 1 100 ? -3.271 13.790 23.600 1.00 94.44 100 LEU A O 1
ATOM 799 N N . ASN A 1 101 ? -3.417 12.620 25.523 1.00 78.81 101 ASN A N 1
ATOM 800 C CA . ASN A 1 101 ? -3.320 13.763 26.444 1.00 78.81 101 ASN A CA 1
ATOM 801 C C . ASN A 1 101 ? -1.874 14.081 26.833 1.00 78.81 101 ASN A C 1
ATOM 803 O O . ASN A 1 101 ? -1.093 13.117 27.008 1.00 78.81 101 ASN A O 1
#

InterPro domains:
  IPR013830 SGNH hydrolase-type esterase domain [PF13472] (23-79)
  IPR036514 SGNH hydrolase superfamily [G3DSA:3.40.50.1110] (1-101)
  IPR045136 Isoamyl acetate-hydrolyzing esterase Iah1-like [PTHR14209] (2-98)

Radius of gyration: 15.55 Å; chains: 1; bounding box: 34×28×41 Å

Sequence (101 aa):
MTPGLHNQEMWDKTYPEDLITGDYRSNEMNLKYVDVLVKLGAELSVPVVNVYDAFEKSDLGDKELLTDGIHFNGAGYKLAFDALMDTIEKEYPELHPVNLN

Foldseek 3Di:
DAFAFFDVVLQCVQCVVCVVVVPDDHPVVSVVRLVVVCVVCVVVVHDDQRLHVLQVPDPDDQVRQADRGGHGDPVSVVSSVVSVLVRCCVRPVCPRPVNDD

Secondary structure (DSSP, 8-state):
-------HHHHHHH-TTHHHHT----HHHHHHHHHHHHHHHHHHT-----HHHHHHTSSS-HHHHBSSSSSB-HHHHHHHHHHHHHHHHHH-GGGSGGG--